Protein AF-A0A2V1NWL0-F1 (afdb_monomer)

Sequence (132 aa):
MAYTIEITRHVVSYRTPQTVTTDGEPCGGEWLDGDFREIERPSISRVEYDEFHAQTWDDDVIAWAADTISPTGATEPSFAPVGTDAPEHAWLSGRYDDPYEGDSRVTETTVRLTGDWSPRQRADVFHALDRS

Solvent-accessible surface area (backbone atoms only — not comparable to full-atom values): 7448 Å² total; per-residue (Å²): 136,53,46,32,39,40,39,37,42,35,37,30,16,42,37,42,71,73,47,65,47,98,87,68,48,80,42,65,59,45,77,42,91,89,47,70,44,80,75,44,80,73,44,79,48,78,49,71,72,47,73,83,68,30,54,84,46,77,66,34,66,51,59,48,48,34,62,68,39,54,86,62,56,39,48,49,55,79,58,81,81,80,59,74,54,34,62,79,89,48,34,24,34,20,77,45,68,38,88,89,58,33,66,65,40,29,40,39,27,39,39,32,70,40,70,69,65,48,38,43,56,48,20,52,28,51,56,54,44,69,73,110

Foldseek 3Di:
DKKKKKKKKFKKAQWFDWDADPVRHIDIRHGHPPDIGGPDDIDIDMDIDDQVVCVVVVVPPLVVLLVVCLVVQFQAKPDPDLDQFADQPIKTKGKDADPVCGSRIIMIMIMGTDDPDGRRSVSSSSVSSNVD

Radius of gyration: 18.53 Å; Cα contacts (8 Å, |Δi|>4): 244; chains: 1; bounding box: 44×33×56 Å

Mean predicted aligned error: 5.02 Å

Structure (mmCIF, N/CA/C/O backbone):
data_AF-A0A2V1NWL0-F1
#
_entry.id   AF-A0A2V1NWL0-F1
#
loop_
_atom_site.group_PDB
_atom_site.id
_atom_site.type_symbol
_atom_site.label_atom_id
_atom_site.label_alt_id
_atom_site.label_comp_id
_atom_site.label_asym_id
_atom_site.label_entity_id
_atom_site.label_seq_id
_atom_site.pdbx_PDB_ins_code
_atom_site.Cartn_x
_atom_site.Cartn_y
_atom_site.Cartn_z
_atom_site.occupancy
_atom_site.B_iso_or_equiv
_atom_site.auth_seq_id
_atom_site.auth_comp_id
_atom_site.auth_asym_id
_atom_site.auth_atom_id
_atom_site.pdbx_PDB_model_num
ATOM 1 N N . MET A 1 1 ? -3.350 7.721 21.257 1.00 76.12 1 MET A N 1
ATOM 2 C CA . MET A 1 1 ? -3.170 6.563 20.362 1.00 76.12 1 MET A CA 1
ATOM 3 C C . MET A 1 1 ? -2.522 7.095 19.101 1.00 76.12 1 MET A C 1
ATOM 5 O O . MET A 1 1 ? -2.856 8.210 18.723 1.00 76.12 1 MET A O 1
ATOM 9 N N . ALA A 1 2 ? -1.575 6.376 18.513 1.00 90.00 2 ALA A N 1
ATOM 10 C CA . ALA A 1 2 ? -0.885 6.769 17.292 1.00 90.00 2 ALA A CA 1
ATOM 11 C C . ALA A 1 2 ? -1.178 5.740 16.198 1.00 90.00 2 ALA A C 1
ATOM 13 O O . ALA A 1 2 ? -0.709 4.604 16.267 1.00 90.00 2 ALA A O 1
ATOM 14 N N . TYR A 1 3 ? -1.973 6.135 15.206 1.00 95.44 3 TYR A N 1
ATOM 15 C CA . TYR A 1 3 ? -2.234 5.326 14.020 1.00 95.44 3 TYR A CA 1
ATOM 16 C C . TYR A 1 3 ? -1.355 5.826 12.881 1.00 95.44 3 TYR A C 1
ATOM 18 O O . TYR A 1 3 ? -1.364 7.011 12.553 1.00 95.44 3 TYR A O 1
ATOM 26 N N . THR A 1 4 ? -0.593 4.923 12.277 1.00 96.81 4 THR A N 1
ATOM 27 C CA . THR A 1 4 ? 0.337 5.255 11.200 1.00 96.81 4 THR A CA 1
ATOM 28 C C . THR A 1 4 ? 0.140 4.298 10.032 1.00 96.81 4 THR A C 1
ATOM 30 O O . THR A 1 4 ? -0.139 3.110 10.203 1.00 96.81 4 THR A O 1
ATOM 33 N N . ILE A 1 5 ? 0.292 4.811 8.819 1.00 97.62 5 ILE A N 1
ATOM 34 C CA . ILE A 1 5 ? 0.278 4.042 7.579 1.00 97.62 5 ILE A CA 1
ATOM 35 C C . ILE A 1 5 ? 1.658 4.200 6.953 1.00 97.62 5 ILE A C 1
ATOM 37 O O . ILE A 1 5 ? 2.087 5.313 6.654 1.00 97.62 5 ILE A O 1
ATOM 41 N N . GLU A 1 6 ? 2.375 3.095 6.790 1.00 98.12 6 GLU A N 1
ATOM 42 C CA . GLU A 1 6 ? 3.651 3.057 6.080 1.00 98.12 6 GLU A CA 1
ATOM 43 C C . GLU A 1 6 ? 3.404 2.561 4.656 1.00 98.12 6 GLU A C 1
ATOM 45 O O . GLU A 1 6 ? 2.885 1.464 4.455 1.00 98.12 6 GLU A O 1
ATOM 50 N N . ILE A 1 7 ? 3.768 3.377 3.671 1.00 97.88 7 ILE A N 1
ATOM 51 C CA . ILE A 1 7 ? 3.609 3.094 2.244 1.00 97.88 7 ILE A CA 1
ATOM 52 C C . ILE A 1 7 ? 5.009 2.987 1.653 1.00 97.88 7 ILE A C 1
ATOM 54 O O . ILE A 1 7 ? 5.782 3.945 1.713 1.00 97.88 7 ILE A O 1
ATOM 58 N N . THR A 1 8 ? 5.330 1.834 1.077 1.00 97.81 8 THR A N 1
ATOM 59 C CA . THR A 1 8 ? 6.583 1.613 0.353 1.00 97.81 8 THR A CA 1
ATOM 60 C C . THR A 1 8 ? 6.292 1.504 -1.134 1.00 97.81 8 THR A C 1
ATOM 62 O O . THR A 1 8 ? 5.448 0.705 -1.530 1.00 97.81 8 THR A O 1
ATOM 65 N N . ARG A 1 9 ? 6.996 2.283 -1.959 1.00 96.88 9 ARG A N 1
ATOM 66 C CA . ARG A 1 9 ? 6.919 2.224 -3.425 1.00 96.88 9 ARG A CA 1
ATOM 67 C C . ARG A 1 9 ? 8.252 1.790 -4.010 1.00 96.88 9 ARG A C 1
ATOM 69 O O . ARG A 1 9 ? 9.282 2.371 -3.664 1.00 96.88 9 ARG A O 1
ATOM 76 N N . HIS A 1 10 ? 8.220 0.823 -4.919 1.00 96.31 10 HIS A N 1
ATOM 77 C CA . HIS A 1 10 ? 9.386 0.302 -5.629 1.00 96.31 10 HIS A CA 1
ATOM 78 C C . HIS A 1 10 ? 9.131 0.352 -7.133 1.00 96.31 10 HIS A C 1
ATOM 80 O O . HIS A 1 10 ? 8.137 -0.185 -7.614 1.00 96.31 10 HIS A O 1
ATOM 86 N N . VAL A 1 11 ? 10.007 1.033 -7.875 1.00 95.00 11 VAL A N 1
ATOM 87 C CA . VAL A 1 11 ? 9.902 1.116 -9.336 1.00 95.00 11 VAL A CA 1
ATOM 88 C C . VAL A 1 11 ? 10.870 0.114 -9.949 1.00 95.00 11 VAL A C 1
ATOM 90 O O . VAL A 1 11 ? 12.093 0.255 -9.834 1.00 95.00 11 VAL A O 1
ATOM 93 N N . VAL A 1 12 ? 10.314 -0.894 -10.612 1.00 94.94 12 VAL A N 1
ATOM 94 C CA . VAL A 1 12 ? 11.044 -2.044 -11.148 1.00 94.94 12 VAL A CA 1
ATOM 95 C C . VAL A 1 12 ? 10.735 -2.262 -12.626 1.00 94.94 12 VAL A C 1
ATOM 97 O O . VAL A 1 12 ? 9.802 -1.692 -13.189 1.00 94.94 12 VAL A O 1
ATOM 100 N N . SER A 1 13 ? 11.535 -3.100 -13.276 1.00 93.25 13 SER A N 1
ATOM 101 C CA . SER A 1 13 ? 11.242 -3.633 -14.603 1.00 93.25 13 SER A CA 1
ATOM 102 C C . SER A 1 13 ? 11.492 -5.128 -14.620 1.00 93.25 13 SER A C 1
ATOM 104 O O . SER A 1 13 ? 12.525 -5.598 -14.153 1.00 93.25 13 SER A O 1
ATOM 106 N N . TYR A 1 14 ? 10.587 -5.861 -15.250 1.00 92.38 14 TYR A N 1
ATOM 107 C CA . TYR A 1 14 ? 10.714 -7.300 -15.479 1.00 92.38 14 TYR A CA 1
ATOM 108 C C . TYR A 1 14 ? 11.392 -7.619 -16.817 1.00 92.38 14 TYR A C 1
ATOM 110 O O . TYR A 1 14 ? 11.328 -8.745 -17.304 1.00 92.38 14 TYR A O 1
ATOM 118 N N . ARG A 1 15 ? 12.016 -6.615 -17.446 1.00 91.06 15 ARG A N 1
ATOM 119 C CA . ARG A 1 15 ? 12.679 -6.742 -18.743 1.00 91.06 15 ARG A CA 1
ATOM 120 C C . ARG A 1 15 ? 14.137 -6.316 -18.688 1.00 91.06 15 ARG A C 1
ATOM 122 O O . ARG A 1 15 ? 14.504 -5.402 -17.942 1.00 91.06 15 ARG A O 1
ATOM 129 N N . THR A 1 16 ? 14.961 -6.935 -19.529 1.00 90.06 16 THR A N 1
ATOM 130 C CA . THR A 1 16 ? 16.352 -6.520 -19.733 1.00 90.06 16 THR A CA 1
ATOM 131 C C . THR A 1 16 ? 16.413 -5.081 -20.265 1.00 90.06 16 THR A C 1
ATOM 133 O O . THR A 1 16 ? 15.510 -4.658 -20.996 1.00 90.06 16 THR A O 1
ATOM 136 N N . PRO A 1 17 ? 17.447 -4.292 -19.909 1.00 86.88 17 PRO A N 1
ATOM 137 C CA . PRO A 1 17 ? 17.592 -2.930 -20.414 1.00 86.88 17 PRO A CA 1
ATOM 138 C C . PRO A 1 17 ? 17.594 -2.904 -21.943 1.00 86.88 17 PRO A C 1
ATOM 140 O O . PRO A 1 17 ? 18.344 -3.648 -22.573 1.00 86.88 17 PRO A O 1
ATOM 143 N N . GLN A 1 18 ? 16.780 -2.032 -22.534 1.00 86.81 18 GLN A N 1
ATOM 144 C CA . GLN A 1 18 ? 16.858 -1.769 -23.966 1.00 86.81 18 GLN A CA 1
ATOM 145 C C . GLN A 1 18 ? 18.096 -0.924 -24.249 1.00 86.81 18 GLN A C 1
ATOM 147 O O . GLN A 1 18 ? 18.284 0.145 -23.667 1.00 86.81 18 GLN A O 1
ATOM 152 N N . THR A 1 19 ? 18.955 -1.419 -25.131 1.00 86.75 19 THR A N 1
ATOM 153 C CA . THR A 1 19 ? 20.178 -0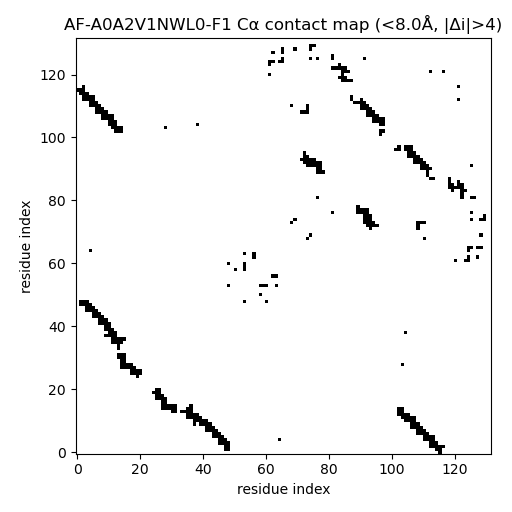.735 -25.553 1.00 86.75 19 THR A CA 1
ATOM 154 C C . THR A 1 19 ? 20.343 -0.841 -27.066 1.00 86.75 19 THR A C 1
ATOM 156 O O . THR A 1 19 ? 19.537 -1.473 -27.752 1.00 86.75 19 THR A O 1
ATOM 159 N N . VAL A 1 20 ? 21.364 -0.174 -27.598 1.00 89.50 20 VAL A N 1
ATOM 160 C CA . VAL A 1 20 ? 21.737 -0.255 -29.011 1.00 89.50 20 VAL A CA 1
ATOM 161 C C . VAL A 1 20 ? 23.157 -0.801 -29.081 1.00 89.50 20 VAL A C 1
ATOM 163 O O . VAL A 1 20 ? 24.041 -0.327 -28.362 1.00 89.50 20 VAL A O 1
ATOM 166 N N . THR A 1 21 ? 23.375 -1.810 -29.919 1.00 86.06 21 THR A N 1
ATOM 167 C CA . THR A 1 21 ? 24.704 -2.379 -30.154 1.00 86.06 21 THR A CA 1
ATOM 168 C C . THR A 1 21 ? 25.609 -1.380 -30.877 1.00 86.06 21 THR A C 1
ATOM 170 O O . THR A 1 21 ? 25.162 -0.363 -31.409 1.00 86.06 21 THR A O 1
ATOM 173 N N . THR A 1 22 ? 26.911 -1.669 -30.939 1.00 87.81 22 THR A N 1
ATOM 174 C CA . THR A 1 22 ? 27.871 -0.843 -31.694 1.00 87.81 22 THR A CA 1
ATOM 175 C C . THR A 1 22 ? 27.513 -0.731 -33.183 1.00 87.81 22 THR A C 1
ATOM 177 O O . THR A 1 22 ? 27.808 0.294 -33.794 1.00 87.81 22 THR A O 1
ATOM 180 N N . ASP A 1 23 ? 26.821 -1.732 -33.735 1.00 91.38 23 ASP A N 1
ATOM 181 C CA . ASP A 1 23 ? 26.367 -1.773 -35.131 1.00 91.38 23 ASP A CA 1
ATOM 182 C C . ASP A 1 23 ? 25.003 -1.086 -35.353 1.00 91.38 23 ASP A C 1
ATOM 184 O O . ASP A 1 23 ? 24.491 -1.059 -36.471 1.00 91.38 23 ASP A O 1
ATOM 188 N N . GLY A 1 24 ? 24.413 -0.492 -34.309 1.00 87.88 24 GLY A N 1
ATOM 189 C CA . GLY A 1 24 ? 23.151 0.245 -34.402 1.00 87.88 24 GLY A CA 1
ATOM 190 C C . GLY A 1 24 ? 21.892 -0.616 -34.273 1.00 87.88 24 GLY A C 1
ATOM 191 O O . GLY A 1 24 ? 20.789 -0.103 -34.463 1.00 87.88 24 GLY A O 1
ATOM 192 N N . GLU A 1 25 ? 22.024 -1.903 -33.946 1.00 89.62 25 GLU A N 1
ATOM 193 C CA . GLU A 1 25 ? 20.878 -2.797 -33.778 1.00 89.62 25 GLU A CA 1
ATOM 194 C C . GLU A 1 25 ? 20.298 -2.688 -32.357 1.00 89.62 25 GLU A C 1
ATOM 196 O O . GLU A 1 25 ? 21.057 -2.681 -31.382 1.00 89.62 25 GLU A O 1
ATOM 201 N N . PRO A 1 26 ? 18.965 -2.601 -32.201 1.00 86.94 26 PRO A N 1
ATOM 202 C CA . PRO A 1 26 ? 18.340 -2.632 -30.886 1.00 86.94 26 PRO A CA 1
ATOM 203 C C . PRO A 1 26 ? 18.516 -4.014 -30.246 1.00 86.94 26 PRO A C 1
ATOM 205 O O . PRO A 1 26 ? 18.331 -5.041 -30.899 1.00 86.94 26 PRO A O 1
ATOM 208 N N . CYS A 1 27 ? 18.825 -4.045 -28.954 1.00 85.56 27 CYS A N 1
ATOM 209 C CA . CYS A 1 27 ? 18.916 -5.278 -28.176 1.00 85.56 27 CYS A CA 1
ATOM 210 C C . CYS A 1 27 ? 18.342 -5.104 -26.760 1.00 85.56 27 CYS A C 1
ATOM 212 O O . CYS A 1 27 ? 18.211 -3.986 -26.254 1.00 85.56 27 CYS A O 1
ATOM 214 N N . GLY A 1 28 ? 17.982 -6.222 -26.123 1.00 86.81 28 GLY A N 1
ATOM 215 C CA . GLY A 1 28 ? 17.311 -6.247 -24.820 1.00 86.81 28 GLY A CA 1
ATOM 216 C C . GLY A 1 28 ? 15.785 -6.114 -24.910 1.00 86.81 28 GLY A C 1
ATOM 217 O O . GLY A 1 28 ? 15.187 -6.325 -25.963 1.00 86.81 28 GLY A O 1
ATOM 218 N N . GLY A 1 29 ? 15.137 -5.792 -23.787 1.00 86.62 29 GLY A N 1
ATOM 219 C CA . GLY A 1 29 ? 13.674 -5.792 -23.663 1.00 86.62 29 GLY A CA 1
ATOM 220 C C . GLY A 1 29 ? 13.049 -7.187 -23.534 1.00 86.62 29 GLY A C 1
ATOM 221 O O . GLY A 1 29 ? 11.825 -7.315 -23.593 1.00 86.62 29 GLY A O 1
ATOM 222 N N . GLU A 1 30 ? 13.877 -8.213 -23.360 1.00 91.06 30 GLU A N 1
ATOM 223 C CA . GLU A 1 30 ? 13.461 -9.590 -23.096 1.00 91.06 30 GLU A CA 1
ATOM 224 C C . GLU A 1 30 ? 12.987 -9.731 -21.649 1.00 91.06 30 GLU A C 1
ATOM 226 O O . GLU A 1 30 ? 13.469 -9.017 -20.770 1.00 91.06 30 GLU A O 1
ATOM 231 N N . TRP A 1 31 ? 12.065 -10.659 -21.396 1.00 91.56 31 TRP A N 1
ATOM 232 C CA . TRP A 1 31 ? 11.600 -10.961 -20.044 1.00 91.56 31 TRP A CA 1
ATOM 233 C C . TRP A 1 31 ? 12.712 -11.570 -19.192 1.00 91.56 31 TRP A C 1
ATOM 235 O O . TRP A 1 31 ? 13.439 -12.458 -19.637 1.00 91.56 31 TRP A O 1
ATOM 245 N N . LEU A 1 32 ? 12.813 -11.095 -17.956 1.00 89.50 32 LEU A N 1
ATOM 246 C CA . LEU A 1 32 ? 13.615 -11.709 -16.907 1.00 89.50 32 LEU A CA 1
ATOM 247 C C . LEU A 1 32 ? 12.847 -12.915 -16.336 1.00 89.50 32 LEU A C 1
ATOM 249 O O . LEU A 1 32 ? 11.621 -12.879 -16.225 1.00 89.50 32 LEU A O 1
ATOM 253 N N . ASP A 1 33 ? 13.555 -13.996 -16.006 1.00 88.94 33 ASP A N 1
ATOM 254 C CA . ASP A 1 33 ? 12.957 -15.263 -15.555 1.00 88.94 33 ASP A CA 1
ATOM 255 C C . ASP A 1 33 ? 12.518 -15.180 -14.085 1.00 88.94 33 ASP A C 1
ATOM 257 O O . ASP A 1 33 ? 13.207 -15.638 -13.179 1.00 88.94 33 ASP A O 1
ATOM 261 N N . GLY A 1 34 ? 11.404 -14.487 -13.837 1.00 81.38 34 GLY A N 1
ATOM 262 C CA . GLY A 1 34 ? 10.869 -14.247 -12.490 1.00 81.38 34 GLY A CA 1
ATOM 263 C C . GLY A 1 34 ? 11.631 -13.198 -11.674 1.00 81.38 34 GLY A C 1
ATOM 264 O O . GLY A 1 34 ? 11.159 -12.796 -10.613 1.00 81.38 34 GLY A O 1
ATOM 265 N N . ASP A 1 35 ? 12.765 -12.722 -12.183 1.00 89.75 35 ASP A N 1
ATOM 266 C CA . ASP A 1 35 ? 13.537 -11.630 -11.602 1.00 89.75 35 ASP A CA 1
ATOM 267 C C . ASP A 1 35 ? 13.030 -10.258 -12.061 1.00 89.75 35 ASP A C 1
ATOM 269 O O . ASP A 1 35 ? 12.336 -10.104 -13.069 1.00 89.75 35 ASP A O 1
ATOM 273 N N . PHE A 1 36 ? 13.452 -9.225 -11.339 1.00 92.00 36 PHE A N 1
ATOM 274 C CA . PHE A 1 36 ? 13.263 -7.837 -11.730 1.00 92.00 36 PHE A CA 1
ATOM 275 C C . PHE A 1 36 ? 14.579 -7.070 -11.620 1.00 92.00 36 PHE A C 1
ATOM 277 O O . PHE A 1 36 ? 15.464 -7.394 -10.826 1.00 92.00 36 PHE A O 1
ATOM 284 N N . ARG A 1 37 ? 14.699 -6.000 -12.404 1.00 92.31 37 ARG A N 1
ATOM 285 C CA . ARG A 1 37 ? 15.719 -4.971 -12.199 1.00 92.31 37 ARG A CA 1
ATOM 286 C C . ARG A 1 37 ? 15.107 -3.777 -11.484 1.00 92.31 37 ARG A C 1
ATOM 288 O O . ARG A 1 37 ? 14.021 -3.318 -11.836 1.00 92.31 37 ARG A O 1
ATOM 295 N N . GLU A 1 38 ? 15.835 -3.244 -10.515 1.00 94.12 38 GLU A N 1
ATOM 296 C CA . GLU A 1 38 ? 15.490 -1.978 -9.877 1.00 94.12 38 GLU A CA 1
ATOM 297 C C . GLU A 1 38 ? 15.745 -0.817 -10.850 1.00 94.12 38 GLU A C 1
ATOM 299 O O . GLU A 1 38 ? 16.834 -0.702 -11.418 1.00 94.12 38 GLU A O 1
ATOM 304 N N . ILE A 1 39 ? 14.736 0.033 -11.053 1.00 92.06 39 ILE A N 1
ATOM 305 C CA . ILE A 1 39 ? 14.879 1.297 -11.791 1.00 92.06 39 ILE A CA 1
ATOM 306 C C . ILE A 1 39 ? 15.141 2.430 -10.803 1.00 92.06 39 ILE A C 1
ATOM 308 O O . ILE A 1 39 ? 16.017 3.265 -11.030 1.00 92.06 39 ILE A O 1
ATOM 312 N N . GLU A 1 40 ? 14.397 2.446 -9.697 1.00 93.19 40 GLU A N 1
ATOM 313 C CA . G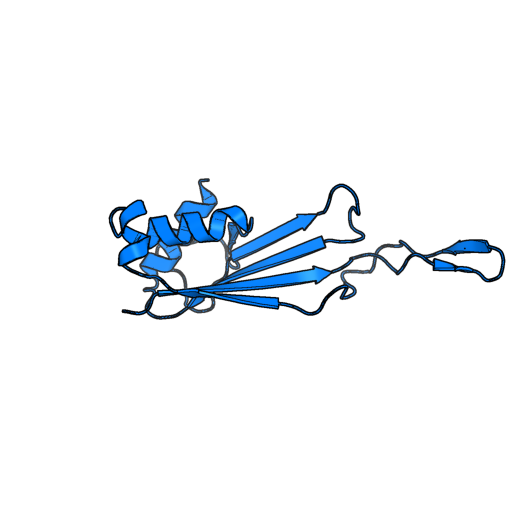LU A 1 40 ? 14.522 3.442 -8.637 1.00 93.19 40 GLU A CA 1
ATOM 314 C C . GLU A 1 40 ? 14.552 2.756 -7.277 1.00 93.19 40 GLU A C 1
ATOM 316 O O . GLU A 1 40 ? 13.829 1.785 -7.041 1.00 93.19 40 GLU A O 1
ATOM 321 N N . ARG A 1 41 ? 15.369 3.293 -6.365 1.00 92.69 41 ARG A N 1
ATOM 322 C CA . ARG A 1 41 ? 15.436 2.785 -4.994 1.00 92.69 41 ARG A CA 1
ATOM 323 C C . ARG A 1 41 ? 14.058 2.857 -4.330 1.00 92.69 41 ARG A C 1
ATOM 325 O O . ARG A 1 41 ? 13.375 3.870 -4.505 1.00 92.69 41 ARG A O 1
ATOM 332 N N . PRO A 1 42 ? 13.684 1.859 -3.510 1.00 93.81 42 PRO A N 1
ATOM 333 C CA . PRO A 1 42 ? 12.449 1.901 -2.748 1.00 93.81 42 PRO A CA 1
ATOM 334 C C . PRO A 1 42 ? 12.341 3.184 -1.925 1.00 93.81 42 PRO A C 1
ATOM 336 O O . PRO A 1 42 ? 13.286 3.587 -1.239 1.00 93.81 42 PRO A O 1
ATOM 339 N N . SER A 1 43 ? 11.172 3.811 -1.979 1.00 96.31 43 SER A N 1
ATOM 340 C CA . SER A 1 43 ? 10.838 4.978 -1.167 1.00 96.31 43 SER A CA 1
ATOM 341 C C . SER A 1 43 ? 9.798 4.596 -0.124 1.00 96.31 43 SER A C 1
ATOM 343 O O . SER A 1 43 ? 8.860 3.860 -0.425 1.00 96.31 43 SER A O 1
ATOM 345 N N . ILE A 1 44 ? 9.979 5.082 1.104 1.00 96.75 44 ILE A N 1
ATOM 346 C CA . ILE A 1 44 ? 9.075 4.829 2.227 1.00 96.75 44 ILE A CA 1
ATOM 347 C C . ILE A 1 44 ? 8.494 6.167 2.672 1.00 96.75 44 ILE A C 1
ATOM 349 O O . ILE A 1 44 ? 9.238 7.088 3.013 1.00 96.75 44 ILE A O 1
ATOM 353 N N . SER A 1 45 ? 7.169 6.264 2.697 1.00 96.94 45 SER A N 1
ATOM 354 C CA . SER A 1 45 ? 6.434 7.393 3.268 1.00 96.94 45 SER A CA 1
ATOM 355 C C . SER A 1 45 ? 5.577 6.930 4.437 1.00 96.94 45 SER A C 1
ATOM 357 O O . SER A 1 45 ? 4.992 5.850 4.386 1.00 96.94 45 SER A O 1
ATOM 359 N N . ARG A 1 46 ? 5.484 7.759 5.478 1.00 96.56 46 ARG A N 1
ATOM 360 C CA . ARG A 1 46 ? 4.633 7.514 6.644 1.00 96.56 46 ARG A CA 1
ATOM 361 C C . ARG A 1 46 ? 3.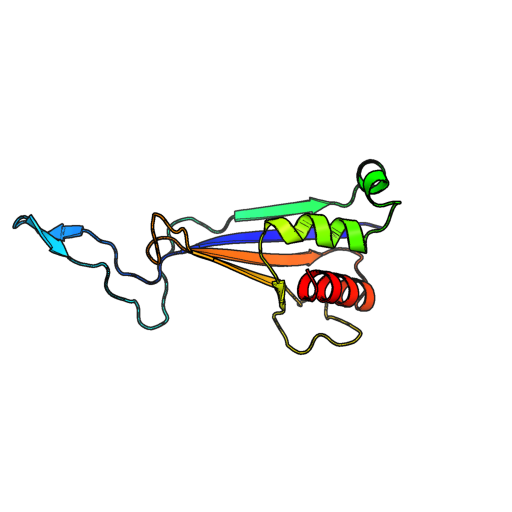570 8.592 6.731 1.00 96.56 46 ARG A C 1
ATOM 363 O O . ARG A 1 46 ? 3.898 9.773 6.650 1.00 96.56 46 ARG A O 1
ATOM 370 N N . VAL A 1 47 ? 2.326 8.166 6.893 1.00 96.00 47 VAL A N 1
ATOM 371 C CA . VAL A 1 47 ? 1.177 9.044 7.106 1.00 96.00 47 VAL A CA 1
ATOM 372 C C . VAL A 1 47 ? 0.654 8.780 8.507 1.00 96.00 47 VAL A C 1
ATOM 374 O O . VAL A 1 47 ? 0.333 7.643 8.847 1.00 96.00 47 VAL A O 1
ATOM 377 N N . GLU A 1 48 ? 0.620 9.818 9.331 1.00 95.44 48 GLU A N 1
ATOM 378 C CA . GLU A 1 48 ? 0.135 9.741 10.706 1.00 95.44 48 GLU A CA 1
ATOM 379 C C . GLU A 1 48 ? -1.300 10.253 10.777 1.00 95.44 48 GLU A C 1
ATOM 381 O O . GLU A 1 48 ? -1.674 11.200 10.081 1.00 95.44 48 GLU A O 1
ATOM 386 N N . TYR A 1 49 ? -2.103 9.604 11.613 1.00 93.00 49 TYR A N 1
ATOM 387 C CA . TYR A 1 49 ? -3.448 10.053 11.923 1.00 93.00 49 TYR A CA 1
ATOM 388 C C . TYR A 1 49 ? -3.395 11.340 12.743 1.00 93.00 49 TYR A C 1
ATOM 390 O O . TYR A 1 49 ? -2.774 11.384 13.807 1.00 93.00 49 TYR A O 1
ATOM 398 N N . ASP A 1 50 ? -4.084 12.364 12.250 1.00 90.31 50 ASP A N 1
ATOM 399 C CA . ASP A 1 50 ? -4.276 13.646 12.919 1.00 90.31 50 ASP A CA 1
ATOM 400 C C . ASP A 1 50 ? -5.778 13.865 13.117 1.00 90.31 50 ASP A C 1
ATOM 402 O O . ASP A 1 50 ? -6.520 13.983 12.142 1.00 90.31 50 ASP A O 1
ATOM 406 N N . GLU A 1 51 ? -6.217 13.934 14.376 1.00 84.56 51 GLU A N 1
ATOM 407 C CA . GLU A 1 51 ? -7.617 14.146 14.768 1.00 84.56 51 GLU A CA 1
ATOM 408 C C . GLU A 1 51 ? -8.221 15.413 14.138 1.00 84.56 51 GLU A C 1
ATOM 410 O O . GLU A 1 51 ? -9.395 15.435 13.783 1.00 84.56 51 GLU A O 1
ATOM 415 N N . PHE A 1 52 ? -7.435 16.473 13.923 1.00 83.75 52 PHE A N 1
ATOM 416 C CA . PHE A 1 52 ? -7.949 17.687 13.282 1.00 83.75 52 PHE A CA 1
ATOM 417 C C . PHE A 1 52 ? -8.233 17.484 11.794 1.00 83.75 52 PHE A C 1
ATOM 419 O O . PHE A 1 52 ? -9.185 18.057 11.265 1.00 83.75 52 PHE A O 1
ATOM 426 N N . HIS A 1 53 ? -7.425 16.667 11.119 1.00 78.81 53 HIS A N 1
ATOM 427 C CA . HIS A 1 53 ? -7.637 16.315 9.718 1.00 78.81 53 HIS A CA 1
ATOM 428 C C . HIS A 1 53 ? -8.745 15.260 9.571 1.00 78.81 53 HIS A C 1
ATOM 430 O O . HIS A 1 53 ? -9.529 15.306 8.618 1.00 78.81 53 HIS A O 1
ATOM 436 N N . ALA A 1 54 ? -8.853 14.363 10.556 1.00 78.75 54 ALA A N 1
ATOM 437 C CA . ALA A 1 54 ? -9.800 13.258 10.603 1.00 78.75 54 ALA A CA 1
ATOM 438 C C . ALA A 1 54 ? -11.278 13.681 10.690 1.00 78.75 54 ALA A C 1
ATOM 440 O O . ALA A 1 54 ? -12.155 12.875 10.388 1.00 78.75 54 ALA A O 1
ATOM 441 N N . GLN A 1 55 ? -11.567 14.951 11.001 1.00 85.81 55 GLN A N 1
ATOM 442 C CA . GLN A 1 55 ? -12.931 15.503 11.013 1.00 85.81 55 GLN A CA 1
ATOM 443 C C . GLN A 1 55 ? -13.667 15.332 9.676 1.00 85.81 55 GLN A C 1
ATOM 445 O O . GLN A 1 55 ? -14.891 15.267 9.654 1.00 85.81 55 GLN A O 1
ATOM 450 N N . THR A 1 56 ? -12.938 15.227 8.558 1.00 89.56 56 THR A N 1
ATOM 451 C CA . THR A 1 56 ? -13.526 14.945 7.233 1.00 89.56 56 THR A CA 1
ATOM 452 C C . THR A 1 56 ? -14.177 13.554 7.165 1.00 89.56 56 THR A C 1
ATOM 454 O O . THR A 1 56 ? -15.040 13.322 6.322 1.00 89.56 56 THR A O 1
ATOM 457 N N . TRP A 1 57 ? -13.795 12.649 8.069 1.00 90.94 57 TRP A N 1
ATOM 458 C CA . TRP A 1 57 ? -14.304 11.284 8.197 1.00 90.94 57 TRP A CA 1
ATOM 459 C C . TRP A 1 57 ? -15.059 11.066 9.518 1.00 90.94 57 TRP A C 1
ATOM 461 O O . TRP A 1 57 ? -15.151 9.933 9.973 1.00 90.94 57 TRP A O 1
ATOM 471 N N . ASP A 1 58 ? -15.565 12.126 10.162 1.00 91.25 58 ASP A N 1
ATOM 472 C CA . ASP A 1 58 ? -16.258 12.040 11.460 1.00 91.25 58 ASP A CA 1
ATOM 473 C C . ASP A 1 58 ? -15.434 11.304 12.544 1.00 91.25 58 ASP A C 1
ATOM 475 O O . ASP A 1 58 ? -15.972 10.540 13.348 1.00 91.25 58 ASP A O 1
ATOM 479 N N . ASP A 1 59 ? -14.110 11.511 12.541 1.00 88.19 59 ASP A N 1
ATOM 480 C CA . ASP A 1 59 ? -13.139 10.832 13.415 1.00 88.19 59 ASP A CA 1
ATOM 481 C C . ASP A 1 59 ? -13.081 9.293 13.236 1.00 88.19 59 ASP A C 1
ATOM 483 O O . ASP A 1 59 ? -12.560 8.566 14.091 1.00 88.19 59 ASP A O 1
ATOM 487 N N . ASP A 1 60 ? -13.581 8.766 12.110 1.00 92.94 60 ASP A N 1
ATOM 488 C CA . ASP A 1 60 ? -13.474 7.353 11.742 1.00 92.94 60 ASP A CA 1
ATOM 489 C C . ASP A 1 60 ? -12.081 7.031 11.177 1.00 92.94 60 ASP A C 1
ATOM 491 O O . ASP A 1 60 ? -11.758 7.256 10.006 1.00 92.94 60 ASP A O 1
ATOM 495 N N . VAL A 1 61 ? -11.249 6.434 12.032 1.00 94.81 61 VAL A N 1
ATOM 496 C CA . VAL A 1 61 ? -9.890 5.993 11.689 1.00 94.81 61 VAL A CA 1
ATOM 497 C C . VAL A 1 61 ? -9.852 4.941 10.571 1.00 94.81 61 VAL A C 1
ATOM 499 O O . VAL A 1 61 ? -8.879 4.884 9.817 1.00 94.81 61 VAL A O 1
ATOM 502 N N . ILE A 1 62 ? -10.888 4.104 10.438 1.00 96.44 62 ILE A N 1
ATOM 503 C CA . ILE A 1 62 ? -10.962 3.077 9.389 1.00 96.44 62 ILE A CA 1
ATOM 504 C C . ILE A 1 62 ? -11.234 3.748 8.048 1.00 96.44 62 ILE A C 1
ATOM 506 O O . ILE A 1 62 ? -10.530 3.470 7.075 1.00 96.44 62 ILE A O 1
ATOM 510 N N . ALA A 1 63 ? -12.211 4.657 8.007 1.00 95.38 63 ALA A N 1
ATOM 511 C CA . ALA A 1 63 ? -12.549 5.407 6.802 1.00 95.38 63 ALA A CA 1
ATOM 512 C C . ALA A 1 63 ? -11.380 6.289 6.339 1.00 95.38 63 ALA A C 1
ATOM 514 O O . ALA A 1 63 ? -11.039 6.275 5.156 1.00 95.38 63 ALA A O 1
ATOM 515 N N . TRP A 1 64 ? -10.706 6.974 7.270 1.00 95.69 64 TRP A N 1
ATOM 516 C CA . TRP A 1 64 ? -9.492 7.741 6.980 1.00 95.69 64 TRP A CA 1
ATOM 517 C C . TRP A 1 64 ? -8.387 6.875 6.362 1.00 95.69 64 TRP A C 1
ATOM 519 O O . TRP A 1 64 ? -7.770 7.265 5.366 1.00 95.69 64 TRP A O 1
ATOM 529 N N . ALA A 1 65 ? -8.119 5.695 6.929 1.00 96.44 65 ALA A N 1
ATOM 530 C CA . ALA A 1 65 ? -7.077 4.822 6.402 1.00 96.44 65 ALA A CA 1
ATOM 531 C C . ALA A 1 65 ? -7.442 4.244 5.037 1.00 96.44 65 ALA A C 1
ATOM 533 O O . ALA A 1 65 ? -6.590 4.224 4.152 1.00 96.44 65 ALA A O 1
ATOM 534 N N . ALA A 1 66 ? -8.690 3.819 4.838 1.00 96.00 66 ALA A N 1
ATOM 535 C CA . ALA A 1 66 ? -9.152 3.341 3.540 1.00 96.00 66 ALA A CA 1
ATOM 536 C C . ALA A 1 66 ? -9.015 4.432 2.463 1.00 96.00 66 ALA A C 1
ATOM 538 O O . ALA A 1 66 ? -8.454 4.171 1.399 1.00 96.00 66 ALA A O 1
ATOM 539 N N . ASP A 1 67 ? -9.425 5.668 2.760 1.00 94.81 67 ASP A N 1
ATOM 540 C CA . ASP A 1 67 ? -9.277 6.803 1.840 1.00 94.81 67 ASP A CA 1
ATOM 541 C C . ASP A 1 67 ? -7.804 7.141 1.564 1.00 94.81 67 ASP A C 1
ATOM 543 O O . ASP A 1 67 ? -7.413 7.349 0.421 1.00 94.81 67 ASP A O 1
ATOM 547 N N . THR A 1 68 ? -6.946 7.091 2.587 1.00 94.94 68 THR A N 1
ATOM 548 C CA . THR A 1 68 ? -5.502 7.335 2.432 1.00 94.94 68 THR A CA 1
ATOM 549 C C . THR A 1 68 ? -4.827 6.275 1.551 1.00 94.94 68 THR A C 1
ATOM 551 O O . THR A 1 68 ? -3.895 6.580 0.802 1.00 94.94 68 THR A O 1
ATOM 554 N N . ILE A 1 69 ? -5.269 5.018 1.640 1.00 96.19 69 ILE A N 1
ATOM 555 C CA . ILE A 1 69 ? -4.655 3.882 0.941 1.00 96.19 69 ILE A CA 1
ATOM 556 C C . ILE A 1 69 ? -5.212 3.719 -0.472 1.00 96.19 69 ILE A C 1
ATOM 558 O O . ILE A 1 69 ? -4.451 3.362 -1.372 1.00 96.19 69 ILE A O 1
ATOM 562 N N . SER A 1 70 ? -6.492 4.009 -0.705 1.00 94.75 70 SER A N 1
ATOM 563 C CA . SER A 1 70 ? -7.154 3.786 -1.998 1.00 94.75 70 SER A CA 1
ATOM 564 C C . SER A 1 70 ? -6.393 4.382 -3.204 1.00 94.75 70 SER A C 1
ATOM 566 O O . SER A 1 70 ? -6.141 3.644 -4.162 1.00 94.75 70 SER A O 1
ATOM 568 N N . PRO A 1 71 ? -5.872 5.629 -3.161 1.00 93.06 71 PRO A N 1
ATOM 569 C CA . PRO A 1 71 ? -5.094 6.211 -4.258 1.00 93.06 71 PRO A CA 1
ATOM 570 C C . PRO A 1 71 ? -3.781 5.484 -4.574 1.00 93.06 71 PRO A C 1
ATOM 572 O O . PRO A 1 71 ? -3.166 5.744 -5.607 1.00 93.06 71 PRO A O 1
ATOM 575 N N . THR A 1 72 ? -3.301 4.615 -3.681 1.00 93.75 72 THR A N 1
ATOM 576 C CA . THR A 1 72 ? -2.084 3.825 -3.906 1.00 93.75 72 THR A CA 1
ATOM 577 C C . THR A 1 72 ? -2.320 2.589 -4.771 1.00 93.75 72 THR A C 1
ATOM 579 O O . THR A 1 72 ? -1.355 2.026 -5.282 1.00 93.75 72 THR A O 1
ATOM 582 N N . GLY A 1 73 ? -3.576 2.152 -4.915 1.00 92.44 73 GLY A N 1
ATOM 583 C CA . GLY A 1 73 ? -3.935 0.908 -5.599 1.00 92.44 73 GLY A CA 1
ATOM 584 C C . GLY A 1 73 ? -3.569 -0.372 -4.836 1.00 92.44 73 GLY A C 1
ATOM 585 O O . GLY A 1 73 ? -3.748 -1.463 -5.374 1.00 92.44 73 GLY A O 1
ATOM 586 N N . ALA A 1 74 ? -3.057 -0.275 -3.602 1.00 95.12 74 ALA A N 1
ATOM 587 C CA . ALA A 1 74 ? -2.747 -1.437 -2.776 1.00 95.12 74 ALA A CA 1
ATOM 588 C C . ALA A 1 74 ? -4.021 -2.035 -2.165 1.00 95.12 74 ALA A C 1
ATOM 590 O O . ALA A 1 74 ? -4.563 -1.508 -1.194 1.00 95.12 74 ALA A O 1
ATOM 591 N N . THR A 1 75 ? -4.486 -3.139 -2.745 1.00 94.38 75 THR A N 1
ATOM 592 C CA . THR A 1 75 ? -5.748 -3.811 -2.389 1.00 94.38 75 THR A CA 1
ATOM 593 C C . THR A 1 75 ? -5.563 -5.302 -2.113 1.00 94.38 75 THR A C 1
ATOM 595 O O . THR A 1 75 ? -6.367 -5.887 -1.395 1.00 94.38 75 THR A O 1
ATOM 598 N N . GLU A 1 76 ? -4.486 -5.922 -2.604 1.00 94.88 76 GLU A N 1
ATOM 599 C CA . GLU A 1 76 ? -4.252 -7.357 -2.451 1.00 94.88 76 GLU A CA 1
ATOM 600 C C . GLU A 1 76 ? -3.600 -7.661 -1.092 1.00 94.88 76 GLU A C 1
ATOM 602 O O . GLU A 1 76 ? -2.458 -7.258 -0.855 1.00 94.88 76 GLU A O 1
ATOM 607 N N . PRO A 1 77 ? -4.268 -8.371 -0.172 1.00 94.31 77 PRO A N 1
ATOM 608 C CA . PRO A 1 77 ? -3.685 -8.690 1.122 1.00 94.31 77 PRO A CA 1
ATOM 609 C C . PRO A 1 77 ? -2.596 -9.758 0.998 1.00 94.31 77 PRO A C 1
ATOM 611 O O . PRO A 1 77 ? -2.719 -10.723 0.249 1.00 94.31 77 PRO A O 1
ATOM 614 N N . SER A 1 78 ? -1.550 -9.646 1.819 1.00 94.88 78 SER A N 1
ATOM 615 C CA . SER A 1 78 ? -0.435 -10.606 1.855 1.00 94.88 78 SER A CA 1
ATOM 616 C C . SER A 1 78 ? -0.807 -12.017 2.321 1.00 94.88 78 SER A C 1
ATOM 618 O O . SER A 1 78 ? 0.009 -12.938 2.278 1.00 94.88 78 SER A O 1
ATOM 620 N N . PHE A 1 79 ? -2.041 -12.190 2.781 1.00 89.75 79 PHE A N 1
ATOM 621 C CA . PHE A 1 79 ? -2.649 -13.457 3.135 1.00 89.75 79 PHE A CA 1
ATOM 622 C C . PHE A 1 79 ? -4.132 -13.393 2.764 1.00 89.75 79 PHE A C 1
ATOM 624 O O . PHE A 1 79 ? -4.795 -12.379 2.977 1.00 89.75 79 PHE A O 1
ATOM 631 N N . ALA A 1 80 ? -4.666 -14.491 2.240 1.00 86.62 80 ALA A N 1
ATOM 632 C CA . ALA A 1 80 ? -6.074 -14.599 1.891 1.00 86.62 80 ALA A CA 1
ATOM 633 C C . ALA A 1 80 ? -6.653 -15.929 2.409 1.00 86.62 80 ALA A C 1
ATOM 635 O O . ALA A 1 80 ? -5.963 -16.952 2.358 1.00 86.62 80 ALA A O 1
ATOM 636 N N . PRO A 1 81 ? -7.914 -15.946 2.882 1.00 88.56 81 PRO A N 1
ATOM 637 C CA . PRO A 1 81 ? -8.819 -14.801 3.027 1.00 88.56 81 PRO A CA 1
ATOM 638 C C . PRO A 1 81 ? -8.501 -13.935 4.260 1.00 88.56 81 PRO A C 1
ATOM 640 O O . PRO A 1 81 ? -7.987 -14.433 5.265 1.00 88.56 81 PRO A O 1
ATOM 643 N N . VAL A 1 82 ? -8.870 -12.651 4.214 1.00 90.00 82 VAL A N 1
ATOM 644 C CA . VAL A 1 82 ? -8.844 -11.783 5.402 1.00 90.00 82 VAL A CA 1
ATOM 645 C C . VAL A 1 82 ? -9.977 -12.210 6.339 1.00 90.00 82 VAL A C 1
ATOM 647 O O . VAL A 1 82 ? -11.150 -12.203 5.967 1.00 90.00 82 VAL A O 1
ATOM 650 N N . GLY A 1 83 ? -9.623 -12.636 7.553 1.00 91.44 83 GLY A N 1
ATOM 651 C CA . GLY A 1 83 ? -10.578 -13.039 8.588 1.00 91.44 83 GLY A CA 1
ATOM 652 C C . GLY A 1 83 ? -11.161 -11.851 9.359 1.00 91.44 83 GLY A C 1
ATOM 653 O O . GLY A 1 83 ? -11.274 -10.743 8.842 1.00 91.44 83 GLY A O 1
ATOM 654 N N . THR A 1 84 ? -11.520 -12.079 10.625 1.00 95.12 84 THR A N 1
ATOM 655 C CA . THR A 1 84 ? -11.964 -11.021 11.558 1.00 95.12 84 THR A CA 1
ATOM 656 C C . THR A 1 84 ? -10.813 -10.237 12.179 1.00 95.12 84 THR A C 1
ATOM 658 O O . THR A 1 84 ? -11.030 -9.150 12.700 1.00 95.12 84 THR A O 1
ATOM 661 N N . ASP A 1 85 ? -9.605 -10.799 12.138 1.00 96.06 85 ASP A N 1
ATOM 662 C CA . ASP A 1 85 ? -8.386 -10.219 12.682 1.00 96.06 85 ASP A CA 1
ATOM 663 C C . ASP A 1 85 ? -7.267 -10.357 11.649 1.00 96.06 85 ASP A C 1
ATOM 665 O O . ASP A 1 85 ? -7.068 -11.430 11.074 1.00 96.06 85 ASP A O 1
ATOM 669 N N . ALA A 1 86 ? -6.509 -9.285 11.440 1.00 94.69 86 ALA A N 1
ATOM 670 C CA . ALA A 1 86 ? -5.271 -9.312 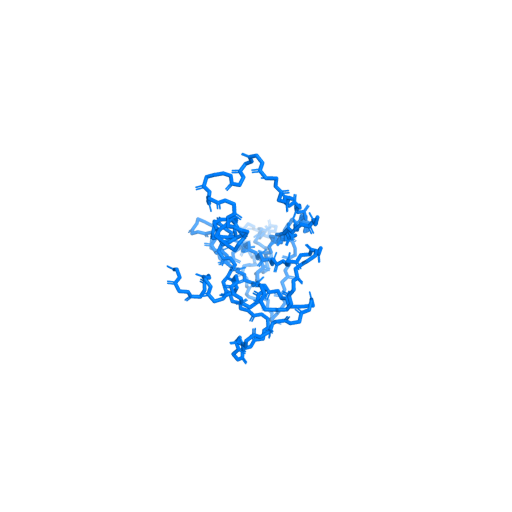10.674 1.00 94.69 86 ALA A CA 1
ATOM 671 C C . ALA A 1 86 ? -4.074 -9.226 11.641 1.00 94.69 86 ALA A C 1
ATOM 673 O O . ALA A 1 86 ? -4.161 -8.516 12.645 1.00 94.69 86 ALA A O 1
ATOM 674 N N . PRO A 1 87 ? -2.952 -9.929 11.401 1.00 94.25 87 PRO A N 1
ATOM 675 C CA . PRO A 1 87 ? -1.738 -9.825 12.219 1.00 94.25 87 PRO A CA 1
ATOM 676 C C . PRO A 1 87 ? -0.920 -8.562 11.898 1.00 94.25 87 PRO A C 1
ATOM 678 O O . PRO A 1 87 ? -1.157 -7.897 10.897 1.00 94.25 87 PRO A O 1
ATOM 681 N N . GLU A 1 88 ? 0.002 -8.154 12.778 1.00 93.00 88 GLU A N 1
ATOM 682 C CA . GLU A 1 88 ? 0.711 -6.856 12.648 1.00 93.00 88 GLU A CA 1
ATOM 683 C C . GLU A 1 88 ? 1.677 -6.837 11.458 1.00 93.00 88 GLU A C 1
ATOM 685 O O . GLU A 1 88 ? 1.943 -5.805 10.849 1.00 93.00 88 GLU A O 1
ATOM 690 N N . HIS A 1 89 ? 2.172 -8.015 11.087 1.00 93.31 89 HIS A N 1
ATOM 691 C CA . HIS A 1 89 ? 2.997 -8.214 9.905 1.00 93.31 89 HIS A CA 1
ATOM 692 C C . HIS A 1 89 ? 2.173 -8.371 8.621 1.00 93.31 89 HIS A C 1
ATOM 694 O O . HIS A 1 89 ? 2.750 -8.713 7.600 1.00 93.31 89 HIS A O 1
ATOM 700 N N . ALA A 1 90 ? 0.854 -8.173 8.651 1.00 95.94 90 ALA A N 1
ATOM 701 C CA . ALA A 1 90 ? 0.040 -8.113 7.445 1.00 95.94 90 ALA A CA 1
ATOM 702 C C . ALA A 1 90 ? 0.338 -6.848 6.632 1.00 95.94 90 ALA A C 1
ATOM 704 O O . ALA A 1 90 ? 0.578 -5.780 7.199 1.00 95.94 90 ALA A O 1
ATOM 705 N N . TRP A 1 91 ? 0.252 -6.951 5.308 1.00 96.81 91 TRP A N 1
ATOM 706 C CA . TRP A 1 91 ? 0.317 -5.801 4.409 1.00 96.81 91 TRP A CA 1
ATOM 707 C C . TRP A 1 91 ? -0.675 -5.952 3.260 1.00 96.81 91 TRP A C 1
ATOM 709 O O . TRP A 1 91 ? -1.187 -7.044 3.013 1.00 96.81 91 TRP A O 1
ATOM 719 N N . LEU A 1 92 ? -0.921 -4.841 2.574 1.00 97.25 92 LEU A N 1
ATOM 720 C CA . LEU A 1 92 ? -1.576 -4.802 1.272 1.00 97.25 92 LEU A CA 1
ATOM 721 C C . LEU A 1 92 ? -0.522 -4.563 0.195 1.00 97.25 92 LEU A C 1
ATOM 723 O O . LEU A 1 92 ? 0.452 -3.846 0.434 1.00 97.25 92 LEU A O 1
ATOM 727 N N . SER A 1 93 ? -0.733 -5.140 -0.976 1.00 96.94 93 SER A N 1
ATOM 728 C CA . SER A 1 93 ? 0.094 -5.003 -2.165 1.00 96.94 93 SER A CA 1
ATOM 729 C C . SER A 1 93 ? -0.736 -4.414 -3.300 1.00 96.94 93 SER A C 1
ATOM 731 O O . SER A 1 93 ? -1.944 -4.630 -3.399 1.00 96.94 93 SER A O 1
ATOM 733 N N . GLY A 1 94 ? -0.081 -3.655 -4.164 1.00 95.06 94 GLY A N 1
ATOM 734 C CA . GLY A 1 94 ? -0.658 -3.086 -5.370 1.00 95.06 94 GLY A CA 1
ATOM 735 C C . GLY A 1 94 ? 0.396 -2.975 -6.453 1.00 95.06 94 GLY A C 1
ATOM 736 O O . GLY A 1 94 ? 1.590 -2.846 -6.171 1.00 95.06 94 GLY A O 1
ATOM 737 N N . ARG A 1 95 ? -0.057 -3.012 -7.701 1.00 93.62 95 ARG A N 1
ATOM 738 C CA . ARG A 1 95 ? 0.797 -2.900 -8.877 1.00 93.62 95 ARG A CA 1
ATOM 739 C C . ARG A 1 95 ? 0.177 -1.920 -9.860 1.00 93.62 95 ARG A C 1
ATOM 741 O O . ARG A 1 95 ? -1.006 -2.017 -10.170 1.00 93.62 95 ARG A O 1
ATOM 748 N N . TYR A 1 96 ? 0.994 -0.995 -10.348 1.00 91.25 96 TYR A N 1
ATOM 749 C CA . TYR A 1 96 ? 0.643 -0.096 -11.436 1.00 91.25 96 TYR A CA 1
ATOM 750 C C . TYR A 1 96 ? 1.635 -0.266 -12.585 1.00 91.25 96 TYR A C 1
ATOM 752 O O . TYR A 1 96 ? 2.824 0.031 -12.441 1.00 91.25 96 TYR A O 1
ATOM 760 N N . ASP A 1 97 ? 1.130 -0.742 -13.719 1.00 89.44 97 ASP A N 1
ATOM 761 C CA . ASP A 1 97 ? 1.859 -0.813 -14.981 1.00 89.44 97 ASP A CA 1
ATOM 762 C C . ASP A 1 97 ? 1.598 0.487 -15.762 1.00 89.44 97 ASP A C 1
ATOM 764 O O . ASP A 1 97 ? 0.459 0.779 -16.137 1.00 89.44 97 ASP A O 1
ATOM 768 N N . ASP A 1 98 ? 2.637 1.302 -15.971 1.00 82.69 98 ASP A N 1
ATOM 769 C CA . ASP A 1 98 ? 2.499 2.572 -16.690 1.00 82.69 98 ASP A CA 1
ATOM 770 C C . ASP A 1 98 ? 2.126 2.292 -18.157 1.00 82.69 98 ASP A C 1
ATOM 772 O O . ASP A 1 98 ? 2.889 1.627 -18.852 1.00 82.69 98 ASP A O 1
ATOM 776 N N . PRO A 1 99 ? 0.991 2.782 -18.686 1.00 80.19 99 PRO A N 1
ATOM 777 C CA . PRO A 1 99 ? 0.568 2.460 -20.048 1.00 80.19 99 PRO A CA 1
ATOM 778 C C . PRO A 1 99 ? 1.495 3.028 -21.135 1.00 80.19 99 PRO A C 1
ATOM 780 O O . PRO A 1 99 ? 1.431 2.571 -22.277 1.00 80.19 99 PRO A O 1
ATOM 783 N N . TYR A 1 100 ? 2.335 4.016 -20.816 1.00 83.44 100 TYR A N 1
ATOM 784 C CA . TYR A 1 100 ? 3.270 4.630 -21.762 1.00 83.44 100 TYR A CA 1
ATOM 785 C C . TYR A 1 100 ? 4.627 3.924 -21.795 1.00 83.44 100 TYR A C 1
ATOM 787 O O . TYR A 1 100 ? 5.263 3.869 -22.846 1.00 83.44 100 TYR A O 1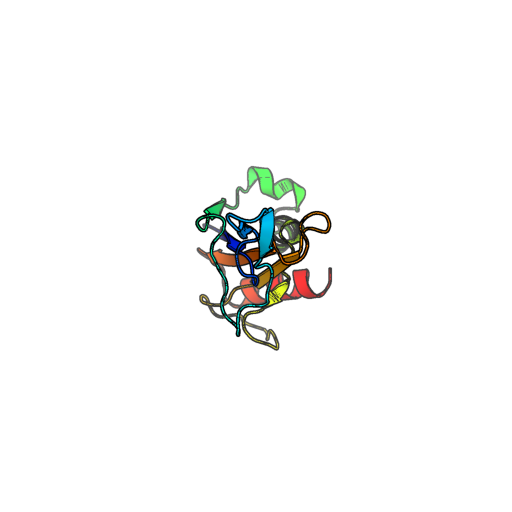
ATOM 795 N N . GLU A 1 101 ? 5.051 3.358 -20.668 1.00 79.06 101 GLU A N 1
ATOM 796 C CA . GLU A 1 101 ? 6.317 2.623 -20.534 1.00 79.06 101 GLU A CA 1
ATOM 797 C C . GLU A 1 101 ? 6.098 1.092 -20.557 1.00 79.06 101 GLU A C 1
ATOM 799 O O . GLU A 1 101 ? 7.031 0.310 -20.753 1.00 79.06 101 GLU A O 1
ATOM 804 N N . GLY A 1 102 ? 4.8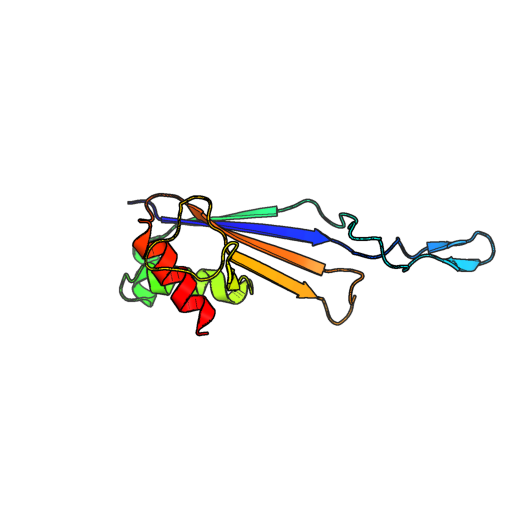59 0.633 -20.387 1.00 75.06 102 GLY A N 1
ATOM 805 C CA . GLY A 1 102 ? 4.474 -0.770 -20.243 1.00 75.06 102 GLY A CA 1
ATOM 806 C C . GLY A 1 102 ? 5.226 -1.485 -19.115 1.00 75.06 102 GLY A C 1
ATOM 807 O O . GLY A 1 102 ? 5.641 -0.890 -18.123 1.00 75.06 102 GLY A O 1
ATOM 808 N N . ASP A 1 103 ? 5.508 -2.775 -19.317 1.00 74.88 103 ASP A N 1
ATOM 809 C CA . ASP A 1 103 ? 6.264 -3.612 -18.364 1.00 74.88 103 ASP A CA 1
ATOM 810 C C . ASP A 1 103 ? 7.737 -3.184 -18.183 1.00 74.88 103 ASP A C 1
ATOM 812 O O . ASP A 1 103 ? 8.501 -3.788 -17.418 1.00 74.88 103 ASP A O 1
ATOM 816 N N . SER A 1 104 ? 8.185 -2.168 -18.930 1.00 83.12 104 SER A N 1
ATOM 817 C CA . SER A 1 104 ? 9.520 -1.602 -18.756 1.00 83.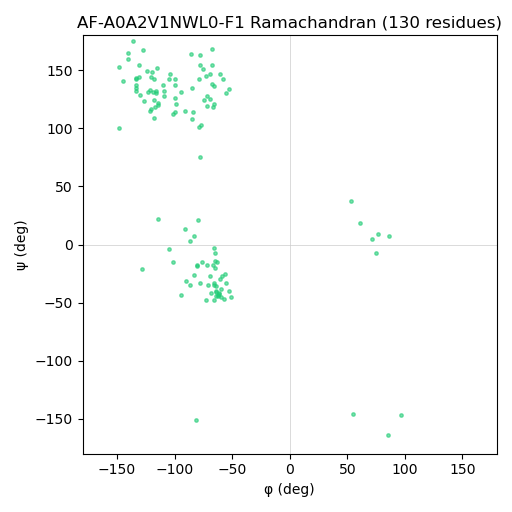12 104 SER A CA 1
ATOM 818 C C . SER A 1 104 ? 9.617 -0.703 -17.520 1.00 83.12 104 SER A C 1
ATOM 820 O O . SER A 1 104 ? 10.736 -0.458 -17.065 1.00 83.12 104 SER A O 1
ATOM 822 N N . ARG A 1 105 ? 8.474 -0.291 -16.944 1.00 91.00 105 ARG A N 1
ATOM 823 C CA . ARG A 1 105 ? 8.382 0.496 -15.712 1.00 91.00 105 ARG A CA 1
ATOM 824 C C . ARG A 1 105 ? 7.105 0.155 -14.936 1.00 91.00 105 ARG A C 1
ATOM 826 O O . ARG A 1 105 ? 6.023 0.662 -15.216 1.00 91.00 105 ARG A O 1
ATOM 833 N N . VAL A 1 106 ? 7.264 -0.675 -13.914 1.00 93.19 106 VAL A N 1
ATOM 834 C CA . VAL A 1 106 ? 6.195 -1.115 -13.014 1.00 93.19 106 VAL A CA 1
ATOM 835 C C . VAL A 1 106 ? 6.400 -0.468 -11.652 1.00 93.19 106 VAL A C 1
ATOM 837 O O . VAL A 1 106 ? 7.510 -0.485 -11.121 1.00 93.19 106 VAL A O 1
ATOM 840 N N . THR A 1 107 ? 5.343 0.110 -11.082 1.00 95.62 107 THR A N 1
ATOM 841 C CA . THR A 1 107 ? 5.356 0.603 -9.699 1.00 95.62 107 THR A CA 1
ATOM 842 C C 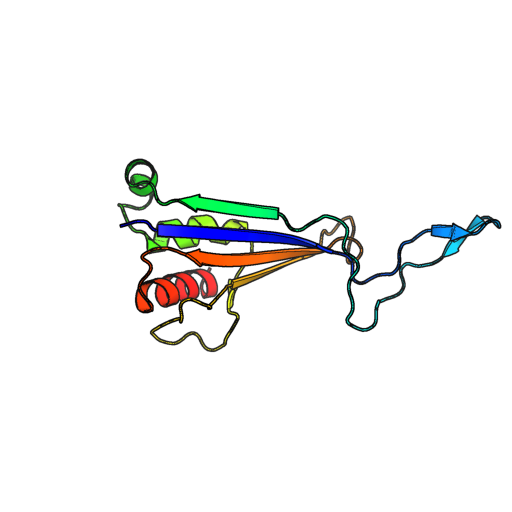. THR A 1 107 ? 4.656 -0.398 -8.798 1.00 95.62 107 THR A C 1
ATOM 844 O O . THR A 1 107 ? 3.441 -0.575 -8.873 1.00 95.62 107 THR A O 1
ATOM 847 N N . GLU A 1 108 ? 5.421 -1.022 -7.917 1.00 96.12 108 GLU A N 1
ATOM 848 C CA . GLU A 1 108 ? 4.907 -1.890 -6.868 1.00 96.12 108 GLU A CA 1
ATOM 849 C C . GLU A 1 108 ? 4.739 -1.084 -5.592 1.00 96.12 108 GLU A C 1
ATOM 851 O O . GLU A 1 108 ? 5.633 -0.338 -5.185 1.00 96.12 108 GLU A O 1
ATOM 856 N N . THR A 1 109 ? 3.576 -1.213 -4.966 1.00 97.62 109 THR A N 1
ATOM 857 C CA . THR A 1 109 ? 3.266 -0.531 -3.717 1.00 97.62 109 THR A CA 1
ATOM 858 C C . THR A 1 109 ? 2.916 -1.551 -2.654 1.00 97.62 109 THR A C 1
ATOM 860 O O . THR A 1 109 ? 2.105 -2.439 -2.888 1.00 97.62 109 THR A O 1
ATOM 863 N N . THR A 1 110 ? 3.505 -1.404 -1.472 1.00 97.75 110 THR A N 1
ATOM 864 C CA . THR A 1 110 ? 3.089 -2.141 -0.278 1.00 97.75 110 THR A CA 1
ATOM 865 C C . THR A 1 110 ? 2.676 -1.175 0.817 1.00 97.75 110 THR A C 1
ATOM 867 O O . THR A 1 110 ? 3.253 -0.096 0.964 1.00 97.75 110 THR A O 1
ATOM 870 N N . VAL A 1 111 ? 1.661 -1.557 1.584 1.00 97.88 111 VAL A N 1
ATOM 871 C CA . VAL A 1 111 ? 1.087 -0.728 2.643 1.00 97.88 111 VAL A CA 1
ATOM 872 C C . VAL A 1 111 ? 0.975 -1.523 3.932 1.00 97.88 111 VAL A C 1
ATOM 874 O O . VAL A 1 111 ? 0.410 -2.615 3.957 1.00 97.88 111 VAL A O 1
ATOM 877 N N . ARG A 1 112 ? 1.491 -0.952 5.021 1.00 97.38 112 ARG A N 1
ATOM 878 C CA . ARG A 1 112 ? 1.454 -1.526 6.368 1.00 97.38 112 ARG A CA 1
ATOM 879 C C . ARG A 1 112 ? 0.791 -0.562 7.339 1.00 97.38 112 ARG A C 1
ATOM 881 O O . ARG A 1 112 ? 1.167 0.604 7.431 1.00 97.38 112 ARG A O 1
ATOM 888 N N . LEU A 1 113 ? -0.157 -1.077 8.112 1.00 97.06 113 LEU A N 1
ATOM 889 C CA . LEU A 1 113 ? -0.779 -0.355 9.219 1.00 97.06 113 LEU A CA 1
ATOM 890 C C . LEU A 1 113 ? 0.103 -0.530 10.460 1.00 97.06 113 LEU A C 1
ATOM 892 O O . LEU A 1 113 ? 0.194 -1.623 11.015 1.00 97.06 113 LEU A O 1
ATOM 896 N N . THR A 1 114 ? 0.791 0.537 10.855 1.00 92.81 114 THR A N 1
ATOM 897 C CA . THR A 1 114 ? 1.791 0.558 11.935 1.00 92.81 114 THR A CA 1
ATOM 898 C C . THR A 1 114 ? 1.321 1.450 13.091 1.00 92.81 114 THR A C 1
ATOM 900 O O . THR A 1 114 ? 0.517 2.357 12.893 1.00 92.81 114 THR A O 1
ATOM 903 N N . GLY A 1 115 ? 1.760 1.172 14.321 1.00 92.31 115 GLY A N 1
ATOM 904 C CA . GLY A 1 115 ? 1.282 1.870 15.524 1.00 92.31 115 GLY A CA 1
ATOM 905 C C . GLY A 1 115 ? 0.173 1.109 16.257 1.00 92.31 115 GLY A C 1
ATOM 906 O O . GLY A 1 115 ? 0.160 -0.119 16.263 1.00 92.31 115 GLY A O 1
ATOM 907 N N . ASP A 1 116 ? -0.766 1.829 16.870 1.00 95.00 116 ASP A N 1
ATOM 908 C CA . ASP A 1 116 ? -1.744 1.293 17.835 1.00 95.00 116 ASP A CA 1
ATOM 909 C C . ASP A 1 116 ? -2.943 0.559 17.194 1.00 95.00 116 ASP A C 1
ATOM 911 O O . ASP A 1 116 ? -4.000 0.394 17.810 1.00 95.00 116 ASP A O 1
ATOM 915 N N . TRP A 1 117 ? -2.810 0.101 15.948 1.00 96.81 117 TRP A N 1
ATOM 916 C CA . TRP A 1 117 ? -3.864 -0.633 15.254 1.00 96.81 117 TRP A CA 1
ATOM 917 C C . TRP A 1 117 ? -4.129 -1.993 15.903 1.00 96.81 117 TRP A C 1
ATOM 919 O O . TRP A 1 117 ? -3.284 -2.900 15.872 1.00 96.81 117 TRP A O 1
ATOM 929 N N . SER A 1 118 ? -5.348 -2.194 16.403 1.00 97.12 118 SER A N 1
ATOM 930 C CA . SER A 1 118 ? -5.778 -3.524 16.839 1.00 97.12 118 SER A CA 1
ATOM 931 C C . SER A 1 118 ? -5.906 -4.494 15.648 1.00 97.12 118 SER A C 1
ATOM 933 O O . SER A 1 118 ? -6.154 -4.057 14.520 1.00 97.12 118 SER A O 1
ATOM 935 N N . PRO A 1 119 ? -5.774 -5.818 15.868 1.00 97.00 119 PRO A N 1
ATOM 936 C CA . PRO A 1 119 ? -5.941 -6.816 14.807 1.00 97.00 119 PRO A CA 1
ATOM 937 C C . PRO A 1 119 ? -7.263 -6.690 14.044 1.00 97.00 119 PRO A C 1
ATOM 939 O O . PRO A 1 119 ? -7.278 -6.784 12.816 1.00 97.00 119 PRO A O 1
ATOM 942 N N . ARG A 1 120 ? -8.347 -6.399 14.768 1.00 97.44 120 ARG A N 1
ATOM 943 C CA . ARG A 1 120 ? -9.675 -6.181 14.201 1.00 97.44 120 ARG A CA 1
ATOM 944 C C . ARG A 1 120 ? -9.740 -4.935 13.322 1.00 97.44 120 ARG A C 1
ATOM 946 O O . ARG A 1 120 ? -10.190 -5.028 12.191 1.00 97.44 120 ARG A O 1
ATOM 953 N N . GLN A 1 121 ? -9.215 -3.800 13.792 1.00 97.38 121 GLN A N 1
ATOM 954 C CA . GLN A 1 121 ? -9.177 -2.573 12.985 1.00 97.38 121 GLN A CA 1
ATOM 955 C C . GLN A 1 121 ? -8.379 -2.769 11.688 1.00 97.38 121 GLN A C 1
ATOM 957 O O . GLN A 1 121 ? -8.780 -2.273 10.643 1.00 97.38 121 GLN A O 1
ATOM 962 N N . ARG A 1 122 ? -7.274 -3.530 11.724 1.00 97.25 122 ARG A N 1
ATOM 963 C CA . ARG A 1 122 ? -6.509 -3.846 10.504 1.00 97.25 122 ARG A CA 1
ATOM 964 C C . ARG A 1 122 ? -7.330 -4.672 9.517 1.00 97.25 122 ARG A C 1
ATOM 966 O O . ARG A 1 122 ? -7.330 -4.358 8.332 1.00 97.25 122 ARG A O 1
ATOM 973 N N . ALA A 1 123 ? -8.050 -5.686 10.000 1.00 96.81 123 ALA A N 1
ATOM 974 C CA . ALA A 1 123 ? -8.959 -6.458 9.156 1.00 96.81 123 ALA A CA 1
ATOM 975 C C . ALA A 1 123 ? -10.075 -5.580 8.571 1.00 96.81 123 ALA A C 1
ATOM 977 O O . ALA A 1 123 ? -10.354 -5.681 7.382 1.00 96.81 123 ALA A O 1
ATOM 978 N N . ASP A 1 124 ? -10.665 -4.689 9.371 1.00 97.38 124 ASP A N 1
ATOM 979 C CA . ASP A 1 124 ? -11.732 -3.788 8.926 1.00 97.38 124 ASP A CA 1
ATOM 980 C C . ASP A 1 124 ? -11.253 -2.843 7.802 1.00 97.38 124 ASP A C 1
ATOM 982 O O . ASP A 1 124 ? -11.958 -2.688 6.806 1.00 97.38 124 ASP A O 1
ATOM 986 N N . VAL A 1 125 ? -10.032 -2.291 7.890 1.00 96.94 125 VAL A N 1
ATOM 987 C CA . VAL A 1 125 ? -9.428 -1.501 6.793 1.00 96.94 125 VAL A CA 1
ATOM 988 C C . VAL A 1 125 ? -9.228 -2.352 5.536 1.00 96.94 125 VAL A C 1
ATOM 990 O O . VAL A 1 125 ? -9.552 -1.912 4.436 1.00 96.94 125 VAL A O 1
ATOM 993 N N . PHE A 1 126 ? -8.715 -3.577 5.679 1.00 95.75 126 PHE A N 1
ATOM 994 C CA . PHE A 1 126 ? -8.459 -4.459 4.535 1.00 95.75 126 PHE A CA 1
ATOM 995 C C . PHE A 1 126 ? -9.773 -4.828 3.827 1.00 95.75 126 PHE A C 1
ATOM 997 O O . PHE A 1 126 ? -9.851 -4.778 2.604 1.00 95.75 126 PHE A O 1
ATOM 1004 N N . HIS A 1 127 ? -10.834 -5.109 4.590 1.00 95.31 127 HIS A N 1
ATOM 1005 C CA . HIS A 1 127 ? -12.179 -5.355 4.054 1.00 95.31 127 HIS A CA 1
ATOM 1006 C C . HIS A 1 127 ? -12.799 -4.126 3.387 1.00 95.31 127 HIS A C 1
ATOM 1008 O O . HIS A 1 127 ? -13.581 -4.279 2.449 1.00 95.31 127 HIS A O 1
ATOM 1014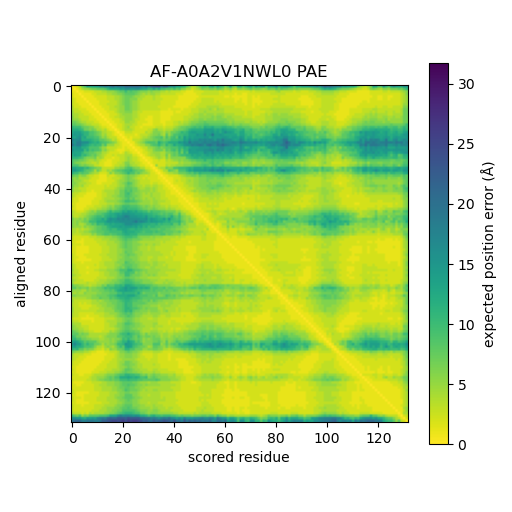 N N . ALA A 1 128 ? -12.499 -2.918 3.870 1.00 95.00 128 ALA A N 1
ATOM 1015 C CA . ALA A 1 128 ? -12.980 -1.686 3.251 1.00 95.00 128 ALA A CA 1
ATOM 1016 C C . ALA A 1 128 ? -12.378 -1.478 1.850 1.00 95.00 128 ALA A C 1
ATOM 1018 O O . ALA A 1 128 ? -13.081 -1.009 0.959 1.00 95.00 128 ALA A O 1
ATOM 1019 N N . LEU A 1 129 ? -11.118 -1.878 1.651 1.00 92.19 129 LEU A N 1
ATOM 1020 C CA . LEU A 1 129 ? -10.384 -1.748 0.384 1.00 92.19 129 LEU A CA 1
ATOM 1021 C C . LEU A 1 129 ? -10.664 -2.880 -0.617 1.00 92.19 129 LEU A C 1
ATOM 1023 O O . LEU A 1 129 ? -10.563 -2.662 -1.817 1.00 92.19 129 LEU A O 1
ATOM 1027 N N . ASP A 1 130 ? -11.053 -4.070 -0.152 1.00 82.19 130 ASP A N 1
ATOM 1028 C CA . ASP A 1 130 ? -11.472 -5.184 -1.026 1.00 82.19 130 ASP A CA 1
ATOM 1029 C C . ASP A 1 130 ? -12.850 -4.938 -1.684 1.00 82.19 130 ASP A C 1
ATOM 1031 O O . ASP A 1 130 ? -13.227 -5.591 -2.655 1.00 82.19 130 ASP A O 1
ATOM 1035 N N . ARG A 1 131 ? -13.638 -3.992 -1.151 1.00 60.47 131 ARG A N 1
ATOM 1036 C CA . ARG A 1 131 ? -15.004 -3.682 -1.617 1.00 60.47 131 ARG A CA 1
ATOM 1037 C C . ARG A 1 131 ? -15.124 -2.393 -2.437 1.00 60.47 131 ARG A C 1
ATOM 1039 O O . ARG A 1 131 ? -16.238 -2.092 -2.873 1.00 60.47 131 ARG A O 1
ATOM 1046 N N . SER A 1 132 ? -14.040 -1.634 -2.591 1.00 53.09 132 SER A N 1
ATOM 1047 C CA . SER A 1 132 ? -13.981 -0.366 -3.339 1.00 53.09 132 SER A CA 1
ATOM 1048 C C . SER A 1 132 ? -13.557 -0.582 -4.783 1.00 53.09 132 SER A C 1
ATOM 1050 O O . SER A 1 132 ? -14.219 -0.011 -5.677 1.00 53.09 132 SER A O 1
#

Nearest PDB structures (foldseek):
  3jqk-assembly1_A  TM=3.312E-01  e=2.659E-01  Thermus thermophilus HB8
  4pya-assembly1_A  TM=3.336E-01  e=8.262E-01  Escherichia coli K-12
  5oiz-assembly1_A  TM=4.106E-01  e=1.593E+00  Streptococcus pneumoniae R6
  8vep-assembly1_A  TM=2.610E-01  e=2.567E+00  Neisseria gonorrhoeae
  8qma-assembly1_C  TM=1.993E-01  e=1.691E+00  Sinapis alba

Secondary structure (DSSP, 8-state):
--EEEEEEEEEEESBPPPEE-TTS-EE--PBPSS--EEEEEEEEEEEE--HHHHGGGTT-HHHHHHHHHGGGT--EESSSS--S---TT--EEEEEE-TTTGGGSEEEEEEEEEES--HHHHHHHHHHHHT-

pLDDT: mean 91.47, std 6.8, range [53.09, 98.12]